Protein AF-A0A9J6R007-F1 (afdb_monomer_lite)

pLDDT: mean 84.43, std 10.49, range [53.72, 95.31]

InterPr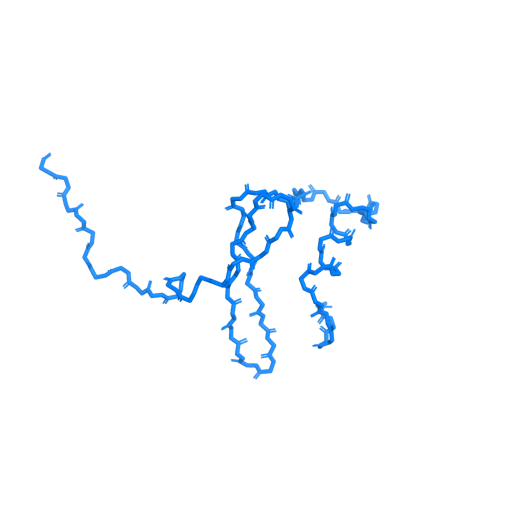o domains:
  IPR025923 YodL-like domain [PF14191] (5-59)

Sequence (70 aa):
PLDKDTTLDEIYRRFNIERPSDYKGHSLSTGDIVVFRQDGKQTAYYVDEGADYRQVPEFFAQPEKQLTPD

Structure (mmCIF, N/CA/C/O backbone):
data_AF-A0A9J6R007-F1
#
_entry.id   AF-A0A9J6R007-F1
#
loop_
_atom_site.group_PDB
_atom_site.id
_atom_site.type_symbol
_atom_site.label_atom_id
_atom_site.label_alt_id
_atom_site.label_comp_id
_atom_site.label_asym_id
_atom_site.label_entity_id
_atom_site.label_seq_id
_atom_site.pdbx_PDB_ins_code
_atom_site.Cartn_x
_atom_site.Cartn_y
_atom_site.Cartn_z
_atom_site.occupancy
_atom_site.B_iso_or_equiv
_atom_site.auth_seq_id
_atom_site.auth_comp_id
_atom_site.auth_asym_id
_atom_site.auth_atom_id
_atom_site.pdbx_PDB_model_num
ATOM 1 N N . PRO A 1 1 ? -7.040 6.000 -10.622 1.00 58.41 1 PRO A N 1
ATOM 2 C CA . PRO A 1 1 ? -7.373 5.062 -9.521 1.00 58.41 1 PRO A CA 1
ATOM 3 C C . PRO A 1 1 ? -6.562 3.781 -9.715 1.00 58.41 1 PRO A C 1
ATOM 5 O O . PRO A 1 1 ? -6.280 3.471 -10.866 1.00 58.41 1 PRO A O 1
ATOM 8 N N . LEU A 1 2 ? -6.133 3.108 -8.644 1.00 65.75 2 LEU A N 1
ATOM 9 C CA . LEU A 1 2 ? -5.554 1.766 -8.779 1.00 65.75 2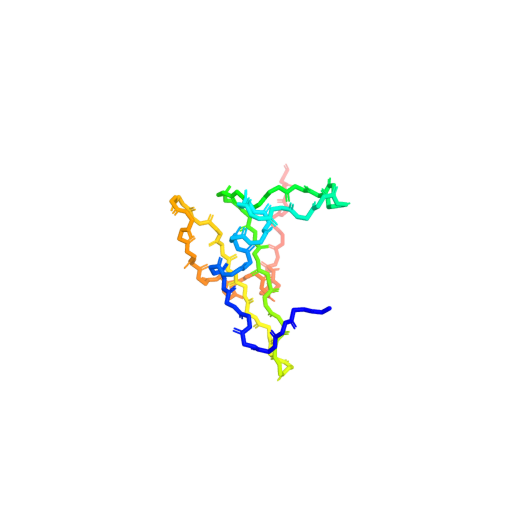 LEU A CA 1
ATOM 10 C C . LEU A 1 2 ? -6.670 0.798 -9.192 1.00 65.75 2 LEU A C 1
ATOM 12 O O . LEU A 1 2 ? -7.821 0.993 -8.785 1.00 65.75 2 LEU A O 1
ATOM 16 N N . ASP A 1 3 ? -6.342 -0.181 -10.027 1.00 74.62 3 ASP A N 1
ATOM 17 C CA . ASP A 1 3 ? -7.299 -1.192 -10.458 1.00 74.62 3 ASP A CA 1
ATOM 18 C C . ASP A 1 3 ? -7.712 -2.069 -9.271 1.00 74.62 3 ASP A C 1
ATOM 20 O O . ASP A 1 3 ? -7.023 -2.163 -8.249 1.00 74.62 3 ASP A O 1
ATOM 24 N N . LYS A 1 4 ? -8.880 -2.707 -9.380 1.00 71.00 4 LYS A N 1
ATOM 25 C CA . LYS A 1 4 ? -9.386 -3.583 -8.312 1.00 71.00 4 LYS A CA 1
ATOM 26 C C . LYS A 1 4 ? -8.467 -4.775 -8.051 1.00 71.00 4 LYS A C 1
ATOM 28 O O . LYS A 1 4 ? -8.413 -5.252 -6.926 1.00 71.00 4 LYS A O 1
ATOM 33 N N . ASP A 1 5 ? -7.717 -5.178 -9.068 1.00 79.06 5 ASP A N 1
ATOM 34 C CA . ASP A 1 5 ? -6.788 -6.302 -9.017 1.00 79.06 5 ASP A CA 1
ATOM 35 C C . ASP A 1 5 ? -5.354 -5.871 -8.667 1.00 79.06 5 ASP A C 1
ATOM 37 O O . ASP A 1 5 ? -4.456 -6.709 -8.617 1.00 79.06 5 ASP A O 1
ATOM 41 N N . THR A 1 6 ? -5.122 -4.577 -8.401 1.00 84.62 6 THR A N 1
ATOM 42 C CA . THR A 1 6 ? -3.796 -4.085 -8.019 1.00 84.62 6 THR A CA 1
ATOM 43 C C . THR A 1 6 ? -3.330 -4.741 -6.722 1.00 84.62 6 THR A C 1
ATOM 45 O O . THR A 1 6 ? -4.065 -4.804 -5.734 1.00 84.62 6 THR A O 1
ATOM 48 N N . THR A 1 7 ? -2.068 -5.166 -6.714 1.00 87.25 7 THR A N 1
ATOM 49 C CA . THR A 1 7 ? -1.386 -5.767 -5.559 1.00 87.25 7 THR A CA 1
ATOM 50 C C . THR A 1 7 ? -0.306 -4.839 -4.995 1.00 87.25 7 THR A C 1
ATOM 52 O O . THR A 1 7 ? 0.082 -3.859 -5.628 1.00 87.25 7 THR A O 1
ATOM 55 N N . LEU A 1 8 ? 0.200 -5.135 -3.793 1.00 87.56 8 LEU A N 1
ATOM 56 C CA . LEU A 1 8 ? 1.315 -4.391 -3.184 1.00 87.56 8 LEU A CA 1
ATOM 57 C C . LEU A 1 8 ? 2.583 -4.432 -4.052 1.00 87.56 8 LEU A C 1
ATOM 59 O O . LEU A 1 8 ? 3.228 -3.402 -4.234 1.00 87.56 8 LEU A O 1
ATOM 63 N N . ASP A 1 9 ? 2.883 -5.592 -4.640 1.00 87.19 9 ASP A N 1
ATOM 64 C CA . ASP A 1 9 ? 4.023 -5.785 -5.544 1.00 87.19 9 ASP A CA 1
ATOM 65 C C . ASP A 1 9 ? 3.907 -4.913 -6.802 1.00 87.19 9 ASP A C 1
ATOM 67 O O . ASP A 1 9 ? 4.857 -4.254 -7.223 1.00 87.19 9 ASP A O 1
ATOM 71 N N . GLU A 1 10 ? 2.701 -4.805 -7.360 1.00 88.62 10 GLU A N 1
ATOM 72 C CA . GLU A 1 10 ? 2.457 -3.958 -8.524 1.00 88.62 10 GLU A CA 1
ATOM 73 C C . GLU A 1 10 ? 2.616 -2.465 -8.201 1.00 88.62 10 GLU A C 1
ATOM 75 O O . GLU A 1 10 ? 3.156 -1.703 -9.010 1.00 88.62 10 GLU A O 1
ATOM 80 N N . ILE A 1 11 ? 2.223 -2.041 -6.995 1.00 87.50 11 ILE A N 1
ATOM 81 C CA . ILE A 1 11 ? 2.498 -0.684 -6.510 1.00 87.50 11 ILE A CA 1
ATOM 82 C C . ILE A 1 11 ? 4.010 -0.468 -6.383 1.00 87.50 11 ILE A C 1
ATOM 84 O O . ILE A 1 11 ? 4.512 0.540 -6.889 1.00 87.50 11 ILE A O 1
ATOM 88 N N . TYR A 1 12 ? 4.745 -1.394 -5.758 1.00 88.25 12 TYR A N 1
ATOM 89 C CA . TYR A 1 12 ? 6.204 -1.305 -5.657 1.00 88.25 12 TYR A CA 1
ATOM 90 C C . TYR A 1 12 ? 6.842 -1.145 -7.028 1.00 88.25 12 TYR A C 1
ATOM 92 O O . TYR A 1 12 ? 7.564 -0.177 -7.278 1.00 88.25 12 TYR A O 1
ATOM 100 N N . ARG A 1 13 ? 6.520 -2.059 -7.946 1.00 88.81 13 ARG A N 1
ATOM 101 C CA . ARG A 1 13 ? 7.035 -2.048 -9.310 1.00 88.81 13 ARG A CA 1
ATOM 102 C C . ARG A 1 13 ? 6.749 -0.714 -9.981 1.00 88.81 13 ARG A C 1
ATOM 104 O O . ARG A 1 13 ? 7.678 -0.102 -10.498 1.00 88.81 13 ARG A O 1
ATOM 111 N N . ARG A 1 14 ? 5.513 -0.220 -9.923 1.00 87.19 14 ARG A N 1
ATOM 112 C CA . ARG A 1 14 ? 5.123 1.032 -10.580 1.00 87.19 14 ARG A CA 1
ATOM 113 C C . ARG A 1 14 ? 5.845 2.253 -10.019 1.00 87.19 14 ARG A C 1
ATOM 115 O O . ARG A 1 14 ? 6.234 3.122 -10.789 1.00 87.19 14 ARG A O 1
ATOM 122 N N . PHE A 1 15 ? 6.006 2.367 -8.704 1.00 85.69 15 PHE A N 1
ATOM 123 C CA . PHE A 1 15 ? 6.572 3.584 -8.109 1.00 85.69 15 PHE A CA 1
ATOM 124 C C . PHE A 1 15 ? 8.093 3.535 -7.934 1.00 85.69 15 PHE A C 1
ATOM 126 O O . PHE A 1 15 ? 8.721 4.597 -7.890 1.00 85.69 15 PHE A O 1
ATOM 133 N N . ASN A 1 16 ? 8.700 2.346 -7.922 1.00 88.12 16 ASN A N 1
ATOM 134 C CA . ASN A 1 16 ? 10.138 2.181 -7.704 1.00 88.12 16 ASN A CA 1
ATOM 135 C C . ASN A 1 16 ? 10.909 1.736 -8.954 1.00 88.12 16 ASN A C 1
ATOM 137 O O . ASN A 1 16 ? 12.021 2.218 -9.155 1.00 88.12 16 ASN A O 1
ATOM 141 N N . ILE A 1 17 ? 10.339 0.865 -9.795 1.00 89.44 17 ILE A N 1
ATOM 142 C CA . ILE A 1 17 ? 11.017 0.297 -10.977 1.00 89.44 17 ILE A CA 1
ATOM 143 C C . ILE A 1 17 ? 10.554 1.007 -12.253 1.00 89.44 17 ILE A C 1
ATOM 145 O O . ILE A 1 17 ? 11.347 1.604 -12.975 1.00 89.44 17 ILE A O 1
ATOM 149 N N . GLU A 1 18 ? 9.250 0.993 -12.509 1.00 91.00 18 GLU A N 1
ATOM 150 C CA . GLU A 1 18 ? 8.598 1.554 -13.696 1.00 91.00 18 GLU A CA 1
ATOM 151 C C . GLU A 1 18 ? 8.031 2.944 -13.409 1.00 91.00 18 GLU A C 1
ATOM 153 O O . GLU A 1 18 ? 6.891 3.265 -13.756 1.00 91.00 18 GLU A O 1
ATOM 158 N N . ARG A 1 19 ? 8.839 3.770 -12.733 1.00 87.31 19 ARG A N 1
ATOM 159 C CA . ARG A 1 19 ? 8.410 5.085 -12.261 1.00 87.31 19 ARG A CA 1
ATOM 160 C C . ARG A 1 19 ? 7.879 5.920 -13.436 1.00 87.31 19 ARG A C 1
ATOM 162 O O . ARG A 1 19 ? 8.645 6.185 -14.367 1.00 87.31 19 ARG A O 1
ATOM 169 N N . PRO A 1 20 ? 6.615 6.386 -13.395 1.00 87.94 20 PRO A N 1
ATOM 170 C CA . PRO A 1 20 ? 6.074 7.230 -14.453 1.00 87.94 20 PRO A CA 1
ATOM 171 C C . PRO A 1 20 ? 6.923 8.492 -14.634 1.00 87.94 20 PRO A C 1
ATOM 173 O O . PRO A 1 20 ? 7.363 9.099 -13.656 1.00 87.94 20 PRO A O 1
ATOM 176 N N . SER A 1 21 ? 7.145 8.914 -15.879 1.00 88.88 21 SER A N 1
ATOM 177 C CA . SER A 1 21 ? 8.027 10.047 -16.210 1.00 88.88 21 SER A CA 1
ATOM 178 C C . SER A 1 21 ? 7.580 11.382 -15.596 1.00 88.88 21 SER A C 1
ATOM 180 O O . SER A 1 21 ? 8.391 12.274 -15.320 1.00 88.88 21 SER A O 1
ATOM 182 N N . ASP A 1 22 ? 6.276 11.522 -15.383 1.00 90.69 22 ASP A N 1
ATOM 183 C CA . ASP A 1 22 ? 5.605 12.673 -14.790 1.00 90.69 22 ASP A CA 1
ATOM 184 C C . ASP A 1 22 ? 5.459 12.568 -13.261 1.00 90.69 22 ASP A C 1
ATOM 186 O O . ASP A 1 22 ? 5.170 13.568 -12.603 1.00 90.69 22 ASP A O 1
ATOM 190 N N . TYR A 1 23 ? 5.726 11.403 -12.664 1.00 86.88 23 TYR A N 1
ATOM 191 C CA . TYR A 1 23 ? 5.639 11.216 -11.220 1.00 86.88 23 TYR A CA 1
ATOM 192 C C . TYR A 1 23 ? 6.846 11.838 -10.503 1.00 86.88 23 TYR A C 1
ATOM 194 O O . TYR A 1 23 ? 7.991 11.415 -10.668 1.00 86.88 23 TYR A O 1
ATOM 202 N N . LYS A 1 24 ? 6.580 12.853 -9.672 1.00 87.69 24 LYS A N 1
ATOM 203 C CA . LYS A 1 24 ? 7.587 13.566 -8.859 1.00 87.69 24 LYS A CA 1
ATOM 204 C C . LYS A 1 24 ? 7.522 13.242 -7.364 1.00 87.69 24 LYS A C 1
ATOM 206 O O . LYS A 1 24 ? 8.229 13.864 -6.581 1.00 87.69 24 LYS A O 1
ATOM 211 N N . GLY A 1 25 ? 6.664 12.302 -6.967 1.00 87.19 25 GLY A N 1
ATOM 212 C CA . GLY A 1 25 ? 6.568 11.853 -5.579 1.00 87.19 25 GLY A CA 1
ATOM 213 C C . GLY A 1 25 ? 7.738 10.958 -5.165 1.00 87.19 25 GLY A C 1
ATOM 214 O O . GLY A 1 25 ? 8.568 10.558 -5.989 1.00 87.19 25 GLY A O 1
ATOM 215 N N . HIS A 1 26 ? 7.794 10.639 -3.874 1.00 87.25 26 HIS A N 1
ATOM 216 C CA . HIS A 1 26 ? 8.814 9.761 -3.307 1.00 87.25 26 HIS A CA 1
ATOM 217 C C . HIS A 1 26 ? 8.611 8.298 -3.719 1.00 87.25 26 HIS A C 1
ATOM 219 O O . HIS A 1 26 ? 7.511 7.876 -4.062 1.00 87.25 26 HIS A O 1
ATOM 225 N N . SER A 1 27 ? 9.714 7.547 -3.752 1.00 89.06 27 SER A N 1
ATOM 226 C CA . SER A 1 27 ? 9.673 6.090 -3.914 1.00 89.06 27 SER A CA 1
ATOM 227 C C . SER A 1 27 ? 9.106 5.481 -2.643 1.00 89.06 27 SER A C 1
ATOM 229 O O . SER A 1 27 ? 9.270 6.075 -1.580 1.00 89.06 27 SER A O 1
ATOM 231 N N . LEU A 1 28 ? 8.539 4.285 -2.741 1.00 90.06 28 LEU A N 1
ATOM 232 C CA . LEU A 1 28 ? 8.272 3.491 -1.551 1.00 90.06 28 LEU A CA 1
ATOM 233 C C . LEU A 1 28 ? 9.588 3.017 -0.938 1.00 90.06 28 LEU A C 1
ATOM 235 O O . LEU A 1 28 ? 10.451 2.489 -1.646 1.00 90.06 28 LEU A O 1
ATOM 239 N N . SER A 1 29 ? 9.716 3.185 0.368 1.00 89.88 29 SER A N 1
ATOM 240 C CA . SER A 1 29 ? 10.868 2.782 1.164 1.00 89.88 29 SER A CA 1
ATOM 241 C C . SER A 1 29 ? 10.418 2.037 2.416 1.00 89.88 29 SER A C 1
ATOM 243 O O . SER A 1 29 ? 9.291 2.199 2.882 1.00 89.88 29 SER A O 1
ATOM 245 N N . THR A 1 30 ? 11.323 1.245 2.991 1.00 91.38 30 THR A N 1
ATOM 246 C CA . THR A 1 30 ? 11.139 0.672 4.327 1.00 91.38 30 THR A CA 1
ATOM 247 C C . THR A 1 30 ? 10.763 1.775 5.315 1.00 91.38 30 THR A C 1
ATOM 249 O O . THR A 1 30 ? 11.399 2.833 5.332 1.00 91.38 30 THR A O 1
ATOM 252 N N . GLY A 1 31 ? 9.718 1.541 6.108 1.00 90.88 31 GLY A N 1
ATOM 253 C CA . GLY A 1 31 ? 9.147 2.549 7.003 1.00 90.88 31 GLY A CA 1
ATOM 254 C C . GLY A 1 31 ? 7.844 3.181 6.512 1.00 90.88 31 GLY A C 1
ATOM 255 O O . GLY A 1 31 ? 7.091 3.706 7.335 1.00 90.88 31 GLY A O 1
ATOM 256 N N . ASP A 1 32 ? 7.550 3.112 5.213 1.00 92.44 32 ASP A N 1
ATOM 257 C CA . ASP A 1 32 ? 6.318 3.674 4.665 1.00 92.44 32 ASP A CA 1
ATOM 258 C C . ASP A 1 32 ? 5.081 2.853 5.059 1.00 92.44 32 ASP A C 1
ATOM 260 O O . ASP A 1 32 ? 5.146 1.641 5.285 1.00 92.44 32 ASP A O 1
ATOM 264 N N . ILE A 1 33 ? 3.923 3.521 5.088 1.00 93.12 33 ILE A N 1
ATOM 265 C CA . ILE A 1 33 ? 2.610 2.885 5.233 1.00 93.12 33 ILE A CA 1
ATOM 266 C C . ILE A 1 33 ? 1.837 2.995 3.921 1.00 93.12 33 ILE A C 1
ATOM 268 O O . ILE A 1 33 ? 1.540 4.092 3.444 1.00 93.12 33 ILE A O 1
ATOM 272 N N . VAL A 1 34 ? 1.438 1.850 3.371 1.00 91.50 34 VAL A N 1
ATOM 273 C CA . VAL A 1 34 ? 0.562 1.757 2.202 1.00 91.50 34 VAL A CA 1
ATOM 274 C C . VAL A 1 34 ? -0.846 1.396 2.660 1.00 91.50 34 VAL A C 1
ATOM 276 O O . VAL A 1 34 ? -1.065 0.352 3.270 1.00 91.50 34 VAL A O 1
ATOM 279 N N . VAL A 1 35 ? -1.822 2.248 2.342 1.00 92.06 35 VAL A N 1
ATOM 280 C CA . VAL A 1 35 ? -3.238 2.003 2.648 1.00 92.06 35 VAL A CA 1
ATOM 281 C C . VAL A 1 35 ? -3.995 1.623 1.379 1.00 92.06 35 VAL A C 1
ATOM 283 O O . VAL A 1 35 ? -4.199 2.453 0.491 1.00 92.06 35 VAL A O 1
ATOM 286 N N . PHE A 1 36 ? -4.466 0.381 1.323 1.00 88.94 36 PHE A N 1
ATOM 287 C CA . PHE A 1 36 ? -5.368 -0.109 0.287 1.00 88.94 36 PHE A CA 1
ATOM 288 C C . PHE A 1 36 ? -6.807 0.248 0.624 1.00 88.94 36 PHE A C 1
ATOM 290 O O . PHE A 1 36 ? -7.263 0.041 1.745 1.00 88.94 36 PHE A O 1
ATOM 297 N N . ARG A 1 37 ? -7.533 0.772 -0.367 1.00 88.25 37 ARG A N 1
ATOM 298 C CA . ARG A 1 37 ? -8.975 1.022 -0.286 1.00 88.25 37 ARG A CA 1
ATOM 299 C C . ARG A 1 37 ? -9.654 0.322 -1.453 1.00 88.25 37 ARG A C 1
ATOM 301 O O . ARG A 1 37 ? -9.668 0.853 -2.560 1.00 88.25 37 ARG A O 1
ATOM 308 N N . GLN A 1 38 ? -10.186 -0.868 -1.199 1.00 83.38 38 GLN A N 1
ATOM 309 C CA . GLN A 1 38 ? -10.833 -1.720 -2.199 1.00 83.38 38 GLN A CA 1
ATOM 310 C C . GLN A 1 38 ? -12.193 -2.176 -1.677 1.00 83.38 38 GLN A C 1
ATOM 312 O O . GLN A 1 38 ? -12.325 -2.527 -0.508 1.00 83.38 38 GLN A O 1
ATOM 317 N N . ASP A 1 39 ? -13.215 -2.104 -2.534 1.00 84.69 39 ASP A N 1
ATOM 318 C CA . ASP A 1 39 ? -14.592 -2.534 -2.244 1.00 84.69 39 ASP A CA 1
ATOM 319 C C . ASP A 1 39 ? -15.134 -2.056 -0.878 1.00 84.69 39 ASP A C 1
ATOM 321 O O . ASP A 1 39 ? -15.811 -2.776 -0.150 1.00 84.69 39 ASP A O 1
ATOM 325 N N . GLY A 1 40 ? -14.810 -0.812 -0.509 1.00 84.69 40 GLY A N 1
ATOM 326 C CA . GLY A 1 40 ? -15.249 -0.191 0.746 1.00 84.69 40 GLY A CA 1
ATOM 327 C C . GLY A 1 40 ? -14.469 -0.618 1.996 1.00 84.69 40 GLY A C 1
ATOM 328 O O . GLY A 1 40 ? -14.710 -0.065 3.068 1.00 84.69 40 GLY A O 1
ATOM 329 N N . LYS A 1 41 ? -13.508 -1.540 1.878 1.00 87.75 41 LYS A N 1
ATOM 330 C CA . LYS A 1 41 ? -12.612 -1.956 2.962 1.00 87.75 41 LYS A CA 1
ATOM 331 C C . LYS A 1 41 ? -11.279 -1.217 2.883 1.00 87.75 41 LYS A C 1
ATOM 333 O O . LYS A 1 41 ? -10.762 -0.962 1.795 1.00 87.75 41 LYS A O 1
ATOM 338 N N . GLN A 1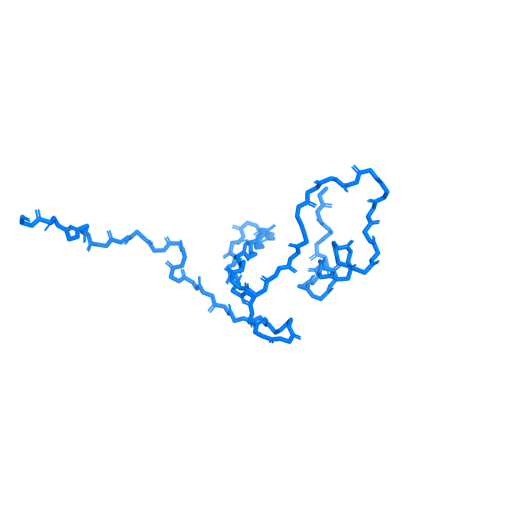 42 ? -10.720 -0.897 4.050 1.00 91.38 42 GLN A N 1
ATOM 339 C CA . GLN A 1 42 ? -9.364 -0.367 4.172 1.00 91.38 42 GLN A CA 1
ATOM 340 C C . GLN A 1 42 ? -8.443 -1.393 4.835 1.00 91.38 42 GLN A C 1
ATOM 342 O O . GLN A 1 42 ? -8.821 -2.007 5.834 1.00 91.38 42 GLN A O 1
ATOM 347 N N . THR A 1 43 ? -7.244 -1.573 4.289 1.00 92.12 43 THR A N 1
ATOM 348 C CA . THR A 1 43 ? -6.161 -2.362 4.894 1.00 92.12 43 THR A CA 1
ATOM 349 C C . THR A 1 43 ? -4.863 -1.570 4.803 1.00 92.12 43 THR A C 1
ATOM 351 O O . THR A 1 43 ? -4.588 -0.939 3.785 1.00 92.12 43 THR A O 1
ATOM 354 N N . ALA A 1 44 ? -4.083 -1.552 5.881 1.00 94.25 44 ALA A N 1
ATOM 355 C CA . ALA A 1 44 ? -2.819 -0.829 5.953 1.00 94.25 44 ALA A CA 1
ATOM 356 C C . ALA A 1 44 ? -1.661 -1.821 6.045 1.00 94.25 44 ALA A C 1
ATOM 358 O O . ALA A 1 44 ? -1.768 -2.841 6.732 1.00 94.25 44 ALA A O 1
ATOM 359 N N . TYR A 1 45 ? -0.569 -1.508 5.357 1.00 94.69 45 TYR A N 1
ATOM 360 C CA . TYR A 1 45 ? 0.633 -2.326 5.288 1.00 94.69 45 TYR A CA 1
ATOM 361 C C . TYR A 1 45 ? 1.858 -1.462 5.554 1.00 94.69 45 TYR A C 1
ATOM 363 O O . TYR A 1 45 ? 2.010 -0.405 4.950 1.00 94.69 45 TYR A O 1
ATOM 371 N N . TYR A 1 46 ? 2.723 -1.927 6.443 1.00 94.50 46 TYR A N 1
ATOM 372 C CA . TYR A 1 46 ? 4.060 -1.400 6.656 1.00 94.50 46 TYR A CA 1
ATOM 373 C C . TYR A 1 46 ? 5.017 -2.019 5.640 1.00 94.50 46 TYR A C 1
ATOM 375 O O . TYR A 1 46 ? 4.987 -3.239 5.446 1.00 94.50 46 TYR A O 1
ATOM 383 N N . VAL A 1 47 ? 5.841 -1.186 5.008 1.00 92.94 47 VAL A N 1
ATOM 384 C CA . VAL A 1 47 ? 6.919 -1.631 4.119 1.00 92.94 47 VAL A CA 1
ATOM 385 C C . VAL A 1 47 ? 8.115 -2.036 4.973 1.00 92.94 47 VAL A C 1
ATOM 387 O O . VAL A 1 47 ? 8.722 -1.187 5.629 1.00 92.94 47 VAL A O 1
ATOM 390 N N . ASP A 1 48 ? 8.433 -3.324 4.970 1.00 91.88 48 ASP A N 1
ATOM 391 C CA . ASP A 1 48 ? 9.563 -3.900 5.695 1.00 91.88 48 ASP A CA 1
ATOM 392 C C . ASP A 1 48 ? 10.850 -3.860 4.849 1.00 91.88 48 ASP A C 1
ATOM 394 O O . ASP A 1 48 ? 10.889 -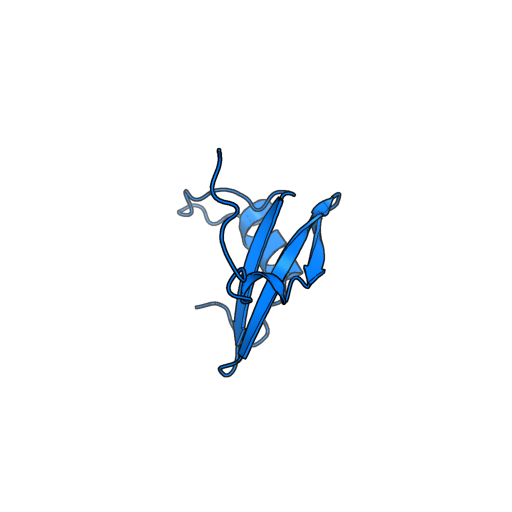3.329 3.728 1.00 91.88 48 ASP A O 1
ATOM 398 N N . GLU A 1 49 ? 11.945 -4.372 5.398 1.00 87.75 49 GLU A N 1
ATOM 399 C CA . GLU A 1 49 ? 13.174 -4.583 4.639 1.00 87.75 49 GLU A CA 1
ATOM 400 C C . GLU A 1 49 ? 12.928 -5.526 3.447 1.00 87.75 49 GLU A C 1
ATOM 402 O O . GLU A 1 49 ? 12.075 -6.408 3.478 1.00 87.75 49 GLU A O 1
ATOM 407 N N . GLY A 1 50 ? 13.652 -5.314 2.345 1.00 79.69 50 GLY A N 1
ATOM 408 C CA . GLY A 1 50 ? 13.527 -6.169 1.157 1.00 79.69 50 GLY A CA 1
ATOM 409 C C . GLY A 1 50 ? 12.236 -5.998 0.344 1.00 79.69 50 GLY A C 1
ATOM 410 O O . GLY A 1 50 ? 12.021 -6.782 -0.573 1.00 79.69 50 GLY A O 1
ATOM 411 N N . ALA A 1 51 ? 11.432 -4.962 0.621 1.00 76.12 51 ALA A N 1
ATOM 412 C CA . ALA A 1 51 ? 10.113 -4.729 0.015 1.00 76.12 51 ALA A CA 1
ATOM 413 C C . ALA A 1 51 ? 9.038 -5.759 0.410 1.00 76.12 51 ALA A C 1
ATOM 415 O O . ALA A 1 51 ? 8.041 -5.912 -0.295 1.00 76.12 51 ALA A O 1
ATOM 416 N N . ASP A 1 52 ? 9.212 -6.417 1.558 1.00 88.25 52 ASP A N 1
ATOM 417 C CA . ASP A 1 52 ? 8.149 -7.197 2.183 1.00 88.25 52 ASP A CA 1
ATOM 418 C C . ASP A 1 52 ? 7.081 -6.287 2.810 1.00 88.25 52 ASP A C 1
ATOM 420 O O . ASP A 1 52 ? 7.298 -5.102 3.082 1.00 88.25 52 ASP A O 1
ATOM 424 N N . TYR A 1 53 ? 5.892 -6.848 3.045 1.00 91.81 53 TYR A N 1
ATOM 425 C CA . TYR A 1 53 ? 4.744 -6.102 3.556 1.00 91.81 53 TYR A CA 1
ATOM 426 C C . TYR A 1 53 ? 4.123 -6.770 4.772 1.00 91.81 53 TYR A C 1
ATOM 428 O O . TYR A 1 53 ? 3.634 -7.901 4.706 1.00 91.81 53 TYR A O 1
ATOM 436 N N . ARG A 1 54 ? 4.032 -6.018 5.869 1.00 94.19 54 ARG A N 1
ATOM 437 C CA . ARG A 1 54 ? 3.367 -6.456 7.100 1.00 94.19 54 ARG A CA 1
ATOM 438 C C . ARG A 1 54 ? 2.057 -5.704 7.285 1.00 94.19 54 ARG A C 1
ATOM 440 O O . ARG A 1 54 ? 2.053 -4.479 7.302 1.00 94.19 54 ARG A O 1
ATOM 447 N N . GLN A 1 55 ? 0.940 -6.411 7.459 1.00 93.75 55 GLN A N 1
ATOM 448 C CA . GLN A 1 55 ? -0.324 -5.750 7.804 1.00 93.75 55 GLN A CA 1
ATOM 449 C C . GLN A 1 55 ? -0.224 -5.057 9.163 1.00 93.75 55 GLN A C 1
ATOM 451 O O . GLN A 1 55 ? 0.245 -5.657 10.128 1.00 93.75 55 GLN A O 1
ATOM 456 N N . VAL A 1 56 ? -0.711 -3.820 9.221 1.00 95.31 56 VAL A N 1
ATOM 457 C CA . VAL A 1 56 ? -0.760 -2.992 10.432 1.00 95.31 56 VAL A CA 1
ATOM 458 C C . VAL A 1 56 ? -2.181 -2.460 10.660 1.00 95.31 56 VAL A C 1
ATOM 460 O O . VAL A 1 56 ? -2.457 -1.280 10.431 1.00 95.31 56 VAL A O 1
ATOM 463 N N . PRO A 1 57 ? -3.146 -3.314 11.057 1.00 92.50 57 PRO A N 1
ATOM 464 C CA . PRO A 1 57 ? -4.516 -2.873 11.334 1.00 92.50 57 PRO A CA 1
ATOM 465 C C . PRO A 1 57 ? -4.593 -1.807 12.442 1.00 92.50 57 PRO A C 1
ATOM 467 O O . PRO A 1 57 ? -5.515 -0.990 12.436 1.00 92.50 57 PRO A O 1
ATOM 470 N N . GLU A 1 58 ? -3.608 -1.769 13.345 1.00 92.25 58 GLU A N 1
ATOM 471 C CA . GLU A 1 58 ? -3.453 -0.750 14.386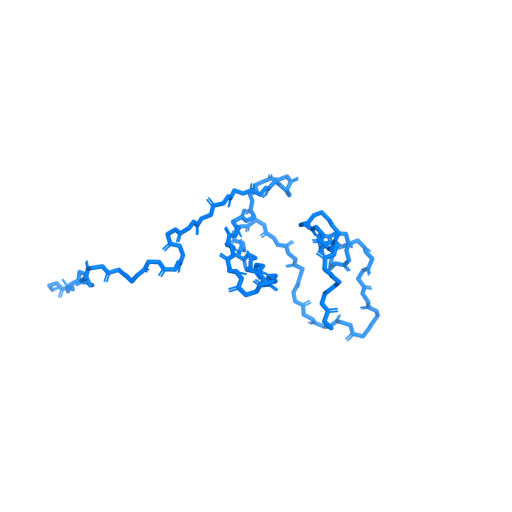 1.00 92.25 58 GLU A CA 1
ATOM 472 C C . GLU A 1 58 ? -3.312 0.671 13.828 1.00 92.25 58 GLU A C 1
ATOM 474 O O . GLU A 1 58 ? -3.608 1.627 14.536 1.00 92.25 58 GLU A O 1
ATOM 479 N N . PHE A 1 59 ? -2.949 0.827 12.550 1.00 91.69 59 PHE A N 1
ATOM 480 C CA . PHE A 1 59 ? -2.888 2.130 11.887 1.00 91.69 59 PHE A CA 1
ATOM 481 C C . PHE A 1 59 ? -4.236 2.870 11.899 1.00 91.69 59 PHE A C 1
ATOM 483 O O . PHE A 1 59 ? -4.276 4.098 11.887 1.00 91.69 59 PHE A O 1
ATOM 490 N N . PHE A 1 60 ? -5.349 2.131 11.935 1.00 89.88 60 PHE A N 1
ATOM 491 C CA . PHE A 1 60 ? -6.694 2.705 12.016 1.00 89.88 60 PHE A CA 1
ATOM 492 C C . PHE A 1 60 ? -7.232 2.791 13.447 1.00 89.88 60 PHE A C 1
ATOM 494 O O . PHE A 1 60 ? -8.313 3.346 13.658 1.00 89.88 60 PHE A O 1
ATOM 501 N N . ALA A 1 61 ? -6.518 2.233 14.427 1.00 86.81 61 ALA A N 1
ATOM 502 C CA . ALA A 1 61 ? -6.904 2.357 15.820 1.00 86.81 61 ALA A CA 1
ATOM 503 C C . ALA A 1 61 ? -6.660 3.800 16.280 1.00 86.81 61 ALA A C 1
ATOM 505 O O . ALA A 1 61 ? -5.605 4.382 16.036 1.00 86.81 61 ALA A O 1
ATOM 506 N N . GLN A 1 62 ? -7.639 4.391 16.963 1.00 67.88 62 GLN A N 1
ATOM 507 C CA . GLN A 1 62 ? -7.393 5.640 17.677 1.00 67.88 62 GLN A CA 1
ATOM 508 C C . GLN A 1 62 ? -6.536 5.308 18.903 1.00 67.88 62 GLN A C 1
ATOM 510 O O . GLN A 1 62 ? -6.926 4.417 19.661 1.00 67.88 62 GLN A O 1
ATOM 515 N N . PRO A 1 63 ? -5.394 5.978 19.128 1.00 68.56 63 PRO A N 1
ATOM 516 C CA . PRO A 1 63 ? -4.629 5.758 20.344 1.00 68.56 63 PRO A CA 1
ATOM 517 C C . PRO A 1 63 ? -5.490 6.158 21.549 1.00 68.56 63 PRO A C 1
ATOM 519 O O . PRO A 1 63 ? -5.897 7.315 21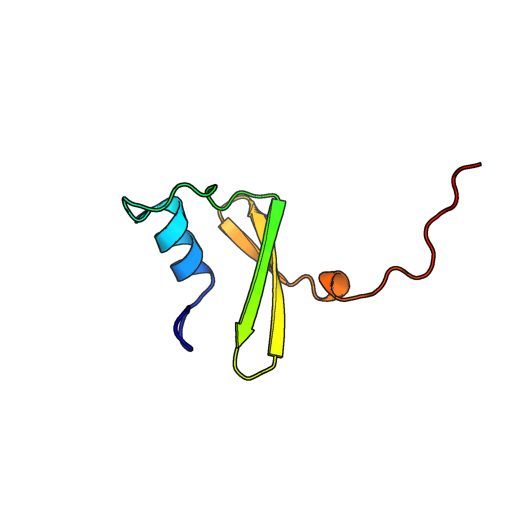.681 1.00 68.56 63 PRO A O 1
ATOM 522 N N . GLU A 1 64 ? -5.788 5.202 22.430 1.00 63.31 64 GLU A N 1
ATOM 523 C CA . GLU A 1 64 ? -6.391 5.494 23.727 1.00 63.31 64 GLU A CA 1
ATOM 524 C C . GLU A 1 64 ? -5.379 6.296 24.556 1.00 63.31 64 GLU A C 1
ATOM 526 O O . GLU A 1 64 ? -4.442 5.744 25.118 1.00 63.31 64 GLU A O 1
ATOM 531 N N . LYS A 1 65 ? -5.598 7.615 24.613 1.00 61.09 65 LYS A N 1
ATOM 532 C CA . LYS A 1 65 ? -4.864 8.618 25.404 1.00 61.09 65 LYS A CA 1
ATOM 533 C C . LYS A 1 65 ? -3.384 8.791 25.042 1.00 61.09 65 LYS A C 1
ATOM 535 O O . LYS A 1 65 ? -2.520 7.970 25.322 1.00 61.09 65 LYS A O 1
ATOM 540 N N . GLN A 1 66 ? -3.097 9.978 24.513 1.00 56.38 66 GLN A N 1
ATOM 541 C CA . GLN A 1 66 ? -1.761 10.563 24.507 1.00 56.38 66 GLN A CA 1
ATOM 542 C C . GLN A 1 66 ? -1.192 10.541 25.931 1.00 56.38 66 GLN A C 1
ATOM 544 O O . GLN A 1 66 ? -1.847 11.001 26.868 1.00 56.38 66 GLN A O 1
ATOM 549 N N . LEU A 1 67 ? 0.023 10.017 26.083 1.00 64.75 67 LEU A N 1
ATOM 550 C CA . LEU A 1 67 ? 0.837 10.263 27.266 1.00 64.75 67 LEU A CA 1
ATOM 551 C C . LEU A 1 67 ? 1.069 11.777 27.332 1.00 64.75 67 LEU A C 1
ATOM 553 O O . LEU A 1 67 ? 1.736 12.338 26.465 1.00 64.75 67 LEU A O 1
ATOM 557 N N . THR A 1 68 ? 0.464 12.447 28.311 1.00 53.72 68 THR A N 1
ATOM 558 C CA . THR A 1 68 ? 0.824 13.824 28.648 1.00 53.72 68 THR A CA 1
ATOM 559 C C . THR A 1 68 ? 2.268 13.809 29.148 1.00 53.72 68 THR A C 1
ATOM 561 O O . THR A 1 68 ? 2.542 13.057 30.085 1.00 53.72 68 THR A O 1
ATOM 564 N N . PRO A 1 69 ? 3.195 14.571 28.546 1.00 70.06 69 PRO A N 1
ATOM 565 C CA . PRO A 1 69 ? 4.499 14.785 29.158 1.00 70.06 69 PRO A CA 1
ATOM 566 C C . PRO A 1 69 ? 4.300 15.552 30.475 1.00 70.06 69 PRO A C 1
ATOM 568 O O . PRO A 1 69 ? 3.546 16.527 30.481 1.00 70.06 69 PRO A O 1
ATOM 571 N N . ASP A 1 70 ? 4.934 15.095 31.560 1.00 60.88 70 ASP A N 1
ATOM 572 C CA . ASP A 1 70 ? 5.182 15.907 32.766 1.00 60.88 70 ASP A CA 1
ATOM 573 C C . ASP A 1 70 ? 6.158 17.057 32.459 1.00 60.88 70 ASP A C 1
ATOM 575 O O . ASP A 1 70 ? 7.113 16.833 31.672 1.00 60.88 70 ASP A O 1
#

Secondary structure (DSSP, 8-state):
---TT--HHHHHIIIIIS--TT--SPPP-TT-EEEEEETTEEEEEEE-GGG-EEE-GGGGSPPS------

Radius of gyration: 14.95 Å; chains: 1; bounding box: 29×23×49 Å

Foldseek 3Di:
DDDLPDDLVNLLCDVPPVDDPPDPDDHDDQQDKDWDQHPNDIWIWGQHPPRDTDTDPCVPPDPPDDDDDD

Organism: NCBI:txid2839743